Protein AF-A0A954Q071-F1 (afdb_monomer_lite)

Structure (mmCIF, N/CA/C/O backbone):
data_AF-A0A954Q071-F1
#
_entry.id   AF-A0A954Q071-F1
#
loop_
_atom_site.group_PDB
_atom_site.id
_atom_site.type_symbol
_atom_site.label_atom_id
_atom_site.label_alt_id
_atom_site.label_comp_id
_atom_site.label_asym_id
_atom_site.label_entity_id
_atom_site.label_seq_id
_atom_site.pdbx_PDB_ins_code
_atom_site.Cartn_x
_atom_site.Cartn_y
_atom_site.Cartn_z
_atom_site.occupancy
_atom_site.B_iso_or_equiv
_atom_site.auth_seq_id
_atom_site.auth_comp_id
_atom_site.auth_asym_id
_atom_site.auth_atom_id
_atom_site.pdbx_PDB_model_num
ATOM 1 N N . MET A 1 1 ? 62.514 -1.389 -67.130 1.00 69.50 1 MET A N 1
ATOM 2 C CA . MET A 1 1 ? 62.438 -0.963 -65.707 1.00 69.50 1 MET A CA 1
ATOM 3 C C . MET A 1 1 ? 61.047 -0.487 -65.267 1.00 69.50 1 MET A C 1
ATOM 5 O O . MET A 1 1 ? 60.703 -0.737 -64.121 1.00 69.50 1 MET A O 1
ATOM 9 N N . GLN A 1 2 ? 60.240 0.162 -66.119 1.00 82.69 2 GLN A N 1
ATOM 10 C CA . GLN A 1 2 ? 58.896 0.652 -65.744 1.00 82.69 2 GLN A CA 1
ATOM 11 C C . GLN A 1 2 ? 57.898 -0.460 -65.373 1.00 82.69 2 GLN A C 1
ATOM 13 O O . GLN A 1 2 ? 57.288 -0.365 -64.314 1.00 82.69 2 GLN A O 1
ATOM 18 N N . ALA A 1 3 ? 57.831 -1.559 -66.134 1.00 84.38 3 ALA A N 1
ATOM 19 C CA . ALA A 1 3 ? 56.900 -2.665 -65.858 1.00 84.38 3 ALA A CA 1
ATOM 20 C C . ALA A 1 3 ? 57.044 -3.270 -64.442 1.00 84.38 3 ALA A C 1
ATOM 22 O O . ALA A 1 3 ? 56.054 -3.531 -63.765 1.00 84.38 3 ALA A O 1
ATOM 23 N N . ARG A 1 4 ? 58.280 -3.404 -63.934 1.00 87.50 4 ARG A N 1
ATOM 24 C CA . ARG A 1 4 ? 58.532 -3.889 -62.562 1.00 87.50 4 ARG A CA 1
ATOM 25 C C . ARG A 1 4 ? 58.062 -2.903 -61.485 1.00 87.50 4 ARG A C 1
ATOM 27 O O . ARG A 1 4 ? 57.650 -3.325 -60.411 1.00 87.50 4 ARG A O 1
ATOM 34 N N . LYS A 1 5 ? 58.107 -1.591 -61.758 1.00 88.81 5 LYS A N 1
ATOM 35 C CA . LYS A 1 5 ? 57.604 -0.563 -60.829 1.00 88.81 5 LYS A CA 1
ATOM 36 C C . LYS A 1 5 ? 56.075 -0.552 -60.764 1.00 88.81 5 LYS A C 1
ATOM 38 O O . LYS A 1 5 ? 55.525 -0.215 -59.722 1.00 88.81 5 LYS A O 1
ATOM 43 N N . GLU A 1 6 ? 55.398 -0.897 -61.854 1.00 90.50 6 GLU A N 1
ATOM 44 C CA . GLU A 1 6 ? 53.934 -0.971 -61.901 1.00 90.50 6 GLU A CA 1
ATOM 45 C C . GLU A 1 6 ? 53.404 -2.232 -61.218 1.00 90.50 6 GLU A C 1
ATOM 47 O O . GLU A 1 6 ? 52.485 -2.124 -60.408 1.00 90.50 6 GLU A O 1
ATOM 52 N N . GLN A 1 7 ? 54.047 -3.387 -61.430 1.00 90.94 7 GLN A N 1
ATOM 53 C CA . GLN A 1 7 ? 53.725 -4.621 -60.700 1.00 90.94 7 GLN A CA 1
ATOM 54 C C . GLN A 1 7 ? 53.868 -4.443 -59.183 1.00 90.94 7 GLN A C 1
ATOM 56 O O . GLN A 1 7 ? 52.921 -4.704 -58.447 1.00 90.94 7 GLN A O 1
ATOM 61 N N . ALA A 1 8 ? 54.982 -3.872 -58.713 1.00 90.69 8 ALA A N 1
ATOM 62 C CA . ALA A 1 8 ? 55.187 -3.630 -57.282 1.00 90.69 8 ALA A CA 1
ATOM 63 C C . ALA A 1 8 ? 54.137 -2.678 -56.668 1.00 90.69 8 ALA A C 1
ATOM 65 O O . ALA A 1 8 ? 53.751 -2.825 -55.509 1.00 90.69 8 ALA A O 1
ATOM 66 N N . LYS A 1 9 ? 53.642 -1.695 -57.437 1.00 93.44 9 LYS A N 1
ATOM 67 C CA . LYS A 1 9 ? 52.563 -0.796 -56.990 1.00 93.44 9 LYS A CA 1
ATOM 68 C C . LYS A 1 9 ? 51.210 -1.502 -56.926 1.00 93.44 9 LYS A C 1
ATOM 70 O O . LYS A 1 9 ? 50.435 -1.216 -56.013 1.00 93.44 9 LYS A O 1
ATOM 75 N N . ALA A 1 10 ? 50.923 -2.390 -57.877 1.00 91.75 10 ALA A N 1
ATOM 76 C CA . ALA A 1 10 ? 49.699 -3.183 -57.886 1.00 91.75 10 ALA A CA 1
ATOM 77 C C . ALA A 1 10 ? 49.661 -4.144 -56.688 1.00 91.75 10 ALA A C 1
ATOM 79 O O . ALA A 1 10 ? 48.696 -4.120 -55.926 1.00 91.75 10 ALA A O 1
ATOM 80 N N . GLU A 1 11 ? 50.752 -4.873 -56.444 1.00 94.38 11 GLU A N 1
ATO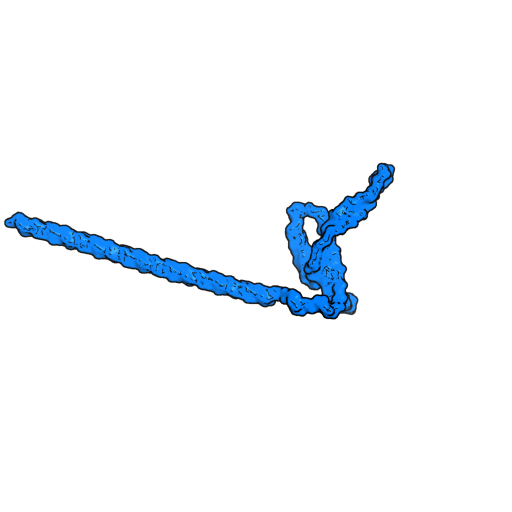M 81 C CA . GLU A 1 11 ? 50.890 -5.788 -55.302 1.00 94.38 11 GLU A CA 1
ATOM 82 C C . GLU A 1 11 ? 50.788 -5.053 -53.956 1.00 94.38 11 GLU A C 1
ATOM 84 O O . GLU A 1 11 ? 50.087 -5.497 -53.046 1.00 94.38 11 GLU A O 1
ATOM 89 N N . ALA A 1 12 ? 51.415 -3.877 -53.827 1.00 94.75 12 ALA A N 1
ATOM 90 C CA . ALA A 1 12 ? 51.315 -3.066 -52.612 1.00 94.75 12 ALA A CA 1
ATOM 91 C C . ALA A 1 12 ? 49.886 -2.552 -52.357 1.00 94.75 12 ALA A C 1
ATOM 93 O O . ALA A 1 12 ? 49.444 -2.476 -51.207 1.00 94.75 12 ALA A O 1
ATOM 94 N N . LYS A 1 13 ? 49.148 -2.200 -53.418 1.00 95.44 13 LYS A N 1
ATOM 95 C CA . LYS A 1 13 ? 47.747 -1.772 -53.313 1.00 95.44 13 LYS A CA 1
ATOM 96 C C . LYS A 1 13 ? 46.844 -2.937 -52.913 1.00 95.44 13 LYS A C 1
ATOM 98 O O . LYS A 1 13 ? 45.988 -2.750 -52.052 1.00 95.44 13 LYS A O 1
ATOM 103 N N . GLU A 1 14 ? 47.062 -4.115 -53.490 1.00 95.50 14 GLU A N 1
ATOM 104 C CA . GLU A 1 14 ? 46.304 -5.323 -53.168 1.00 95.50 14 GLU A CA 1
ATOM 105 C C . GLU A 1 14 ? 46.544 -5.769 -51.723 1.00 95.50 14 GLU A C 1
ATOM 107 O O . GLU A 1 14 ? 45.590 -5.994 -50.982 1.00 95.50 14 GLU A O 1
ATOM 112 N N . ARG A 1 15 ? 47.802 -5.789 -51.266 1.00 94.94 15 ARG A N 1
ATOM 113 C CA . ARG A 1 15 ? 48.136 -6.106 -49.871 1.00 94.94 15 ARG A CA 1
ATOM 114 C C . ARG A 1 15 ? 47.461 -5.148 -48.888 1.00 94.94 15 ARG A C 1
ATOM 116 O O . ARG A 1 15 ? 46.826 -5.589 -47.937 1.00 94.94 15 ARG A O 1
ATOM 123 N N . LYS A 1 16 ? 47.523 -3.840 -49.157 1.00 96.19 16 LYS A N 1
ATOM 124 C CA . LYS A 1 16 ? 46.862 -2.822 -48.324 1.00 96.19 16 LYS A CA 1
ATOM 125 C C . LYS A 1 16 ? 45.337 -2.957 -48.332 1.00 96.19 16 LYS A C 1
ATOM 127 O O . LYS A 1 16 ? 44.679 -2.576 -47.365 1.00 96.19 16 LYS A O 1
ATOM 132 N N . GLN A 1 17 ? 44.761 -3.445 -49.429 1.00 95.56 17 GLN A N 1
ATOM 133 C CA . GLN A 1 17 ? 43.331 -3.713 -49.514 1.00 95.56 17 GLN A CA 1
ATOM 134 C C . GLN A 1 17 ? 42.943 -4.933 -48.670 1.00 95.56 17 GLN A C 1
ATOM 136 O O . GLN A 1 17 ? 42.012 -4.820 -47.877 1.00 95.56 17 GLN A O 1
ATOM 141 N N . ARG A 1 18 ? 43.705 -6.031 -48.751 1.00 96.25 18 ARG A N 1
ATOM 142 C CA . ARG A 1 18 ? 43.499 -7.228 -47.918 1.00 96.25 18 ARG A CA 1
ATOM 143 C C . ARG A 1 18 ? 43.610 -6.914 -46.427 1.00 96.25 18 ARG A C 1
ATOM 145 O O . ARG A 1 18 ? 42.701 -7.236 -45.678 1.00 96.25 18 ARG A O 1
ATOM 152 N N . GLU A 1 19 ? 44.636 -6.168 -46.013 1.00 96.31 19 GLU A N 1
ATOM 153 C CA . GLU A 1 19 ? 44.809 -5.748 -44.610 1.00 96.31 19 GLU A CA 1
ATOM 154 C C . GLU A 1 19 ? 43.613 -4.915 -44.100 1.00 96.31 19 GLU A C 1
ATOM 156 O O . GLU A 1 19 ? 43.182 -5.055 -42.956 1.00 96.31 19 GLU A O 1
ATOM 161 N N . ARG A 1 20 ? 43.023 -4.062 -44.952 1.00 96.62 20 ARG A N 1
ATOM 162 C CA . ARG A 1 20 ? 41.809 -3.298 -44.606 1.00 96.62 20 ARG A CA 1
ATOM 163 C C . ARG A 1 20 ? 40.566 -4.176 -44.520 1.00 96.62 20 ARG A C 1
ATOM 165 O O . ARG A 1 20 ? 39.696 -3.899 -43.699 1.00 96.62 20 ARG A O 1
ATOM 172 N N . GLU A 1 21 ? 40.442 -5.170 -45.389 1.00 96.62 21 GLU A N 1
ATOM 173 C CA . GLU A 1 21 ? 39.329 -6.122 -45.372 1.00 96.62 21 GLU A CA 1
ATOM 174 C C . GLU A 1 21 ? 39.406 -7.026 -44.136 1.00 96.62 21 GLU A C 1
ATOM 176 O O . GLU A 1 21 ? 38.405 -7.168 -43.436 1.00 96.62 21 GLU A O 1
ATOM 181 N N . GLU A 1 22 ? 40.597 -7.513 -43.783 1.00 96.62 22 GLU A N 1
ATOM 182 C CA . GLU A 1 22 ? 40.851 -8.262 -42.547 1.00 96.62 22 GLU A CA 1
ATOM 183 C C . GLU A 1 22 ? 40.531 -7.426 -41.301 1.00 96.62 22 GLU A C 1
ATOM 185 O O . GLU A 1 22 ? 39.797 -7.881 -40.424 1.00 96.62 22 GLU A O 1
ATOM 190 N N . GLN A 1 23 ? 40.983 -6.166 -41.236 1.00 96.12 23 GLN A N 1
ATOM 191 C CA . GLN A 1 23 ? 40.649 -5.272 -40.119 1.00 96.12 23 GLN A CA 1
ATOM 192 C C . GLN A 1 23 ? 39.141 -5.021 -39.992 1.00 96.12 23 GLN A C 1
ATOM 194 O O . GLN A 1 23 ? 38.617 -4.976 -38.879 1.00 96.12 23 GLN A O 1
ATOM 199 N N . LYS A 1 24 ? 38.425 -4.881 -41.114 1.00 97.31 24 LYS A N 1
ATOM 200 C CA . LYS A 1 24 ? 36.963 -4.738 -41.103 1.00 97.31 24 LYS A CA 1
ATOM 201 C C . LYS A 1 24 ? 36.275 -6.005 -40.605 1.00 97.31 24 LYS A C 1
ATOM 203 O O . LYS A 1 24 ? 35.343 -5.900 -39.815 1.00 97.31 24 LYS A O 1
ATOM 208 N N . GLN A 1 25 ? 36.728 -7.182 -41.035 1.00 96.75 25 GLN A N 1
ATOM 209 C CA . GLN A 1 25 ? 36.160 -8.449 -40.572 1.00 96.75 25 GLN A CA 1
ATOM 210 C C . GLN A 1 25 ? 36.397 -8.660 -39.075 1.00 96.75 25 GLN A C 1
ATOM 212 O O . GLN A 1 25 ? 35.468 -9.036 -38.363 1.00 96.75 25 GLN A O 1
ATOM 217 N N . LEU A 1 26 ? 37.593 -8.336 -38.578 1.00 96.94 26 LEU A N 1
ATOM 218 C CA . LEU A 1 26 ? 37.900 -8.390 -37.147 1.00 96.94 26 LEU A CA 1
ATOM 219 C C . LEU A 1 26 ? 37.039 -7.415 -36.336 1.00 96.94 26 LEU A C 1
ATOM 221 O O . LEU A 1 26 ? 36.543 -7.786 -35.275 1.00 96.94 26 LEU A O 1
ATOM 225 N N . ALA A 1 27 ? 36.812 -6.198 -36.838 1.00 96.94 27 ALA A N 1
ATOM 226 C CA . ALA A 1 27 ? 35.943 -5.227 -36.174 1.00 96.94 27 ALA A CA 1
ATOM 227 C C . ALA A 1 27 ? 34.485 -5.711 -36.094 1.00 96.94 27 ALA A C 1
ATOM 229 O O . ALA A 1 27 ? 33.861 -5.595 -35.042 1.00 96.94 27 ALA A O 1
ATOM 230 N N . ILE A 1 28 ? 33.963 -6.308 -37.173 1.00 97.12 28 ILE A N 1
ATOM 231 C CA . ILE A 1 28 ? 32.609 -6.882 -37.200 1.00 97.12 28 ILE A CA 1
ATOM 232 C C . ILE A 1 28 ? 32.498 -8.056 -36.221 1.00 97.12 28 ILE A C 1
ATOM 234 O O . ILE A 1 28 ? 31.534 -8.126 -35.462 1.00 97.12 28 ILE A O 1
ATOM 238 N N . ALA A 1 29 ? 33.486 -8.954 -36.201 1.00 97.31 29 ALA A N 1
ATOM 239 C CA . ALA A 1 29 ? 33.505 -10.086 -35.278 1.00 97.31 29 ALA A CA 1
ATOM 240 C C . ALA A 1 29 ? 33.561 -9.626 -33.811 1.00 97.31 29 ALA A C 1
ATOM 242 O O . ALA A 1 29 ? 32.813 -10.134 -32.977 1.00 97.31 29 ALA A O 1
ATOM 243 N N . ALA A 1 30 ? 34.386 -8.620 -33.501 1.00 97.75 30 ALA A N 1
ATOM 244 C CA . ALA A 1 30 ? 34.468 -8.042 -32.162 1.00 97.75 30 ALA A CA 1
ATOM 245 C C . ALA A 1 30 ? 33.155 -7.362 -31.737 1.00 97.75 30 ALA A C 1
ATOM 247 O O . ALA A 1 30 ? 32.737 -7.490 -30.587 1.00 97.75 30 ALA A O 1
ATOM 248 N N . GLU A 1 31 ? 32.474 -6.667 -32.654 1.00 97.62 31 GLU A N 1
ATOM 249 C CA . GLU A 1 31 ? 31.171 -6.059 -32.372 1.00 97.62 31 GLU A CA 1
ATOM 250 C C . GLU A 1 31 ? 30.086 -7.117 -32.126 1.00 97.62 31 GLU A C 1
ATOM 252 O O . GLU A 1 31 ? 29.297 -6.981 -31.191 1.00 97.62 31 GLU A O 1
ATOM 257 N N . GLN A 1 32 ? 30.058 -8.186 -32.925 1.00 97.38 32 GLN A N 1
ATOM 258 C CA . GLN A 1 32 ? 29.125 -9.297 -32.729 1.00 97.38 32 GLN A CA 1
ATOM 259 C C . GLN A 1 32 ? 29.345 -9.996 -31.388 1.00 97.38 32 GLN A C 1
ATOM 261 O O . GLN A 1 32 ? 28.377 -10.276 -30.682 1.00 97.38 32 GLN A O 1
ATOM 266 N N . GLU A 1 33 ? 30.600 -10.235 -31.013 1.00 97.19 33 GLU A N 1
ATOM 267 C CA . GLU A 1 33 ? 30.929 -10.847 -29.727 1.00 97.19 33 GLU A CA 1
ATOM 268 C C . GLU A 1 33 ? 30.522 -9.949 -28.555 1.00 97.19 33 GLU A C 1
ATOM 270 O O . GLU A 1 33 ? 29.900 -10.414 -27.601 1.00 97.19 33 GLU A O 1
ATOM 275 N N . LYS A 1 34 ? 30.766 -8.638 -28.656 1.00 97.88 34 LYS A N 1
ATOM 276 C CA . LYS A 1 34 ? 30.313 -7.683 -27.640 1.00 97.88 34 LYS A CA 1
ATOM 277 C C . LYS A 1 34 ? 28.789 -7.702 -27.477 1.00 97.88 34 LYS A C 1
ATOM 279 O O . LYS A 1 34 ? 28.303 -7.753 -26.353 1.00 97.88 34 LYS A O 1
ATOM 284 N N . ARG A 1 35 ? 28.032 -7.714 -28.582 1.00 97.00 35 ARG A N 1
ATOM 285 C CA . ARG A 1 35 ? 26.560 -7.798 -28.537 1.00 97.00 35 ARG A CA 1
ATOM 286 C C . ARG A 1 35 ? 26.083 -9.076 -27.848 1.00 97.00 35 ARG A C 1
ATOM 288 O O . ARG A 1 35 ? 25.171 -9.010 -27.033 1.00 97.00 35 ARG A O 1
ATOM 295 N N . ARG A 1 36 ? 26.729 -10.216 -28.118 1.00 97.31 36 ARG A N 1
ATOM 296 C CA . ARG A 1 36 ? 26.419 -11.485 -27.439 1.00 97.31 36 ARG A CA 1
ATOM 297 C C . ARG A 1 36 ? 26.669 -11.407 -25.936 1.00 97.31 36 ARG A C 1
ATOM 299 O O . ARG A 1 36 ? 25.852 -11.892 -25.161 1.00 97.31 36 ARG A O 1
ATOM 306 N N . GLN A 1 37 ? 27.766 -10.781 -25.517 1.00 96.50 37 GLN A N 1
ATOM 307 C CA . GLN A 1 37 ? 28.066 -10.592 -24.096 1.00 96.50 37 GLN A CA 1
ATOM 308 C C . GLN A 1 37 ? 27.049 -9.673 -23.411 1.00 96.50 37 GLN A C 1
ATOM 310 O O . GLN A 1 37 ? 26.596 -9.981 -22.308 1.00 96.50 37 GLN A O 1
ATOM 315 N N . ASP A 1 38 ? 26.645 -8.588 -24.075 1.00 97.12 38 ASP A N 1
ATOM 316 C CA . ASP A 1 38 ? 25.624 -7.671 -23.563 1.00 97.12 38 ASP A CA 1
ATOM 317 C C . ASP A 1 38 ? 24.250 -8.365 -23.431 1.00 97.12 38 ASP A C 1
ATOM 319 O O . ASP A 1 38 ? 23.570 -8.192 -22.417 1.00 97.12 38 ASP A O 1
ATOM 323 N N . GLU A 1 39 ? 23.861 -9.211 -24.395 1.00 96.94 39 GLU A N 1
ATOM 324 C CA . GLU A 1 39 ? 22.632 -10.020 -24.326 1.00 96.94 39 GLU A CA 1
ATOM 325 C C . GLU A 1 39 ? 22.651 -11.021 -23.161 1.00 96.94 39 GLU A C 1
ATOM 327 O O . GLU A 1 39 ? 21.666 -11.143 -22.429 1.00 96.94 39 GLU A O 1
ATOM 332 N N . VAL A 1 40 ? 23.778 -11.710 -22.947 1.00 97.88 40 VAL A N 1
ATOM 333 C CA . VAL A 1 40 ? 23.939 -12.643 -21.820 1.00 97.88 40 VAL A CA 1
ATOM 334 C C . VAL A 1 40 ? 23.846 -11.905 -20.485 1.00 97.88 40 VAL A C 1
ATOM 336 O O . VAL A 1 40 ? 23.165 -12.381 -19.574 1.00 97.88 40 VAL A O 1
ATOM 339 N N . ARG A 1 41 ? 24.470 -10.725 -20.368 1.00 97.75 41 ARG A N 1
ATOM 340 C CA . ARG A 1 41 ? 24.394 -9.907 -19.150 1.00 97.75 41 ARG A CA 1
ATOM 341 C C . ARG A 1 41 ? 22.957 -9.484 -18.848 1.00 97.75 41 ARG A C 1
ATOM 343 O O . ARG A 1 41 ? 22.513 -9.607 -17.710 1.00 97.75 41 ARG A O 1
ATOM 350 N N . LEU A 1 42 ? 22.218 -9.042 -19.867 1.00 97.25 42 LEU A N 1
ATOM 351 C CA . LEU A 1 42 ? 20.822 -8.636 -19.712 1.00 97.25 42 LEU A CA 1
ATOM 352 C C . LEU A 1 42 ? 19.932 -9.799 -19.248 1.00 97.25 42 LEU A C 1
ATOM 354 O O . LEU A 1 42 ? 19.086 -9.609 -18.376 1.00 97.25 42 LEU A O 1
ATOM 358 N N . MET A 1 43 ? 20.127 -11.010 -19.785 1.00 96.06 43 MET A N 1
ATOM 359 C CA . MET A 1 43 ? 19.371 -12.183 -19.325 1.00 96.06 43 MET A CA 1
ATOM 360 C C . MET A 1 43 ? 19.645 -12.513 -17.854 1.00 96.06 43 MET A C 1
ATOM 362 O O . MET A 1 43 ? 18.700 -12.765 -17.109 1.00 96.06 43 MET A O 1
ATOM 366 N N . GLN A 1 44 ? 20.904 -12.440 -17.413 1.00 96.88 44 GLN A N 1
ATOM 367 C CA . GLN A 1 44 ? 21.257 -12.664 -16.006 1.00 96.88 44 GLN A CA 1
ATOM 368 C C . GLN A 1 44 ? 20.612 -11.628 -15.072 1.00 96.88 44 GLN A C 1
ATOM 370 O O . GLN A 1 44 ? 20.118 -11.984 -14.002 1.00 96.88 44 GLN A O 1
ATOM 375 N N . GLU A 1 45 ? 20.566 -10.355 -15.477 1.00 95.69 45 GLU A N 1
ATOM 376 C CA . GLU A 1 45 ? 19.894 -9.293 -14.714 1.00 95.69 45 GLU A CA 1
ATOM 377 C C . GLU A 1 45 ? 18.378 -9.551 -14.588 1.00 95.69 45 GLU A C 1
ATOM 379 O O . GLU A 1 45 ? 17.807 -9.390 -13.505 1.00 95.69 45 GLU A O 1
ATOM 384 N N . ILE A 1 46 ? 17.725 -10.012 -15.663 1.00 95.81 46 ILE A N 1
ATOM 385 C CA . ILE A 1 46 ? 16.295 -10.363 -15.660 1.00 95.81 46 ILE A CA 1
ATOM 386 C C . ILE A 1 46 ? 16.020 -11.566 -14.749 1.00 95.81 46 ILE A C 1
ATOM 388 O O . ILE A 1 46 ? 15.062 -11.545 -13.972 1.00 95.81 46 ILE A O 1
ATOM 392 N N . GLU A 1 47 ? 16.844 -12.612 -14.819 1.00 96.00 47 GLU A N 1
ATOM 393 C CA . GLU A 1 47 ? 16.715 -13.786 -13.951 1.00 96.00 47 GLU A CA 1
ATOM 394 C C . GLU A 1 47 ? 16.883 -13.417 -12.474 1.00 96.00 47 GLU A C 1
ATOM 396 O O . GLU A 1 47 ? 16.054 -13.807 -11.648 1.00 96.00 47 GLU A O 1
ATOM 401 N N . ALA A 1 48 ? 17.884 -12.596 -12.143 1.00 94.88 48 ALA A N 1
ATOM 402 C CA . ALA A 1 48 ? 18.100 -12.111 -10.783 1.00 94.88 48 ALA A CA 1
ATOM 403 C C . ALA A 1 48 ? 16.910 -11.283 -10.266 1.00 94.88 48 ALA A C 1
ATOM 405 O O . ALA A 1 48 ? 16.452 -11.487 -9.137 1.00 94.88 48 ALA A O 1
ATOM 406 N N . ALA A 1 49 ? 16.358 -10.392 -11.096 1.00 92.56 49 ALA A N 1
ATOM 407 C CA . ALA A 1 49 ? 15.174 -9.609 -10.746 1.00 92.56 49 ALA A CA 1
ATOM 408 C C . ALA A 1 49 ? 13.937 -10.497 -10.518 1.00 92.56 49 ALA A C 1
ATOM 410 O O . ALA A 1 49 ? 13.173 -10.282 -9.573 1.00 92.56 49 ALA A O 1
ATOM 411 N N . ASN A 1 50 ? 13.751 -11.529 -11.345 1.00 94.44 50 ASN A N 1
ATOM 412 C CA . ASN A 1 50 ? 12.655 -12.483 -11.188 1.00 94.44 50 ASN A CA 1
ATOM 413 C C . ASN A 1 50 ? 12.807 -13.336 -9.921 1.00 94.44 50 ASN A C 1
ATOM 415 O O . ASN A 1 50 ? 11.824 -13.516 -9.200 1.00 94.44 50 ASN A O 1
ATOM 419 N N . ALA A 1 51 ? 14.019 -13.799 -9.606 1.00 93.56 51 ALA A N 1
ATOM 420 C CA . ALA A 1 51 ? 14.306 -14.523 -8.369 1.00 93.56 51 ALA A CA 1
ATOM 421 C C . ALA A 1 51 ? 14.031 -13.652 -7.132 1.00 93.56 51 ALA A C 1
ATOM 423 O O . ALA A 1 51 ? 13.354 -14.083 -6.199 1.00 93.56 51 ALA A O 1
ATOM 424 N N . MET A 1 52 ? 14.462 -12.385 -7.151 1.00 90.81 52 MET A N 1
ATOM 425 C CA . MET A 1 52 ? 14.160 -11.431 -6.081 1.00 90.81 52 MET A CA 1
ATOM 426 C C . MET A 1 52 ? 12.648 -11.238 -5.905 1.00 90.81 52 MET A C 1
ATOM 428 O O . MET A 1 52 ? 12.151 -11.246 -4.779 1.00 90.81 52 MET A O 1
ATOM 432 N N . LYS A 1 53 ? 11.898 -11.114 -7.007 1.00 89.06 53 LYS A N 1
ATOM 433 C CA . LYS A 1 53 ? 10.435 -10.985 -6.974 1.00 89.06 53 LYS A CA 1
ATOM 434 C C . LYS A 1 53 ? 9.751 -12.229 -6.396 1.00 89.06 53 LYS A C 1
ATOM 436 O O . LYS A 1 53 ? 8.761 -12.088 -5.681 1.00 89.06 53 LYS A O 1
ATOM 441 N N . GLN A 1 54 ? 10.259 -13.427 -6.685 1.00 86.88 54 GLN A N 1
ATOM 442 C CA . GLN A 1 54 ? 9.748 -14.674 -6.105 1.00 86.88 54 GLN A CA 1
ATOM 443 C C . GLN A 1 54 ? 10.012 -14.753 -4.599 1.00 86.88 54 GLN A C 1
ATOM 445 O O . GLN A 1 54 ? 9.077 -15.015 -3.846 1.00 86.88 54 GLN A O 1
ATOM 450 N N . ASN A 1 55 ? 11.231 -14.435 -4.157 1.00 86.44 55 ASN A N 1
ATOM 451 C CA . ASN A 1 55 ? 11.573 -14.393 -2.733 1.00 86.44 55 ASN A CA 1
ATOM 452 C C . ASN A 1 55 ? 10.700 -13.384 -1.975 1.00 86.44 55 ASN A C 1
ATOM 454 O O . ASN A 1 55 ? 10.211 -13.676 -0.888 1.00 86.44 55 ASN A O 1
ATOM 458 N N . LEU A 1 56 ? 10.457 -12.208 -2.565 1.00 77.44 56 LEU A N 1
ATOM 459 C CA . LEU A 1 56 ? 9.603 -11.187 -1.959 1.00 77.44 56 LEU A CA 1
ATOM 460 C C . LEU A 1 56 ? 8.145 -11.653 -1.845 1.00 77.44 56 LEU A C 1
ATOM 462 O O . LEU A 1 56 ? 7.483 -11.347 -0.860 1.00 77.44 56 LEU A O 1
ATOM 466 N N . ARG A 1 57 ? 7.650 -12.412 -2.830 1.00 75.25 57 ARG A N 1
ATOM 467 C CA . ARG A 1 57 ? 6.308 -13.001 -2.785 1.00 75.25 57 ARG A CA 1
ATOM 468 C C . ARG A 1 57 ? 6.190 -14.067 -1.699 1.00 75.25 57 ARG A C 1
ATOM 470 O O . ARG A 1 57 ? 5.223 -14.027 -0.959 1.00 75.25 57 ARG A O 1
ATOM 477 N N . GLN A 1 58 ? 7.181 -14.946 -1.558 1.00 79.31 58 GLN A N 1
ATOM 478 C CA . GLN A 1 58 ? 7.206 -15.936 -0.474 1.00 79.31 58 GLN A CA 1
ATOM 479 C C . GLN A 1 58 ? 7.272 -15.273 0.906 1.00 79.31 58 GLN A C 1
ATOM 481 O O . GLN A 1 58 ? 6.507 -15.628 1.792 1.00 79.31 58 GLN A O 1
ATOM 486 N N . ALA A 1 59 ? 8.120 -14.253 1.071 1.00 73.62 59 ALA A N 1
ATOM 487 C CA . ALA A 1 59 ? 8.187 -13.495 2.318 1.00 73.62 59 ALA A CA 1
ATOM 488 C C . ALA A 1 59 ? 6.866 -12.769 2.627 1.00 73.62 59 ALA A C 1
ATOM 490 O O . ALA A 1 59 ? 6.473 -12.666 3.784 1.00 73.62 59 ALA A O 1
ATOM 491 N N . LEU A 1 60 ? 6.171 -12.265 1.603 1.00 68.56 60 LEU A N 1
ATOM 492 C CA . LEU A 1 60 ? 4.839 -11.687 1.769 1.00 68.56 60 LEU A CA 1
ATOM 493 C C . LEU A 1 60 ? 3.795 -12.742 2.121 1.00 68.56 60 LEU A C 1
ATOM 495 O O . LEU A 1 60 ? 2.944 -12.435 2.941 1.00 68.56 60 LEU A O 1
ATOM 499 N N . ASP A 1 61 ? 3.857 -13.946 1.556 1.00 68.69 61 ASP A N 1
ATOM 500 C CA . ASP A 1 61 ? 2.945 -15.035 1.913 1.00 68.69 61 ASP A CA 1
ATOM 501 C C . ASP A 1 61 ? 3.144 -15.448 3.389 1.00 68.69 61 ASP A C 1
ATOM 503 O O . ASP A 1 61 ? 2.156 -15.584 4.109 1.00 68.69 61 ASP A O 1
ATOM 507 N N . ASP A 1 62 ? 4.390 -15.506 3.881 1.00 62.41 62 ASP A N 1
ATOM 508 C CA . ASP A 1 62 ? 4.716 -15.800 5.292 1.00 62.41 62 ASP A CA 1
ATOM 509 C C . ASP A 1 62 ? 4.289 -14.689 6.273 1.00 62.41 62 ASP A C 1
ATOM 511 O O . ASP A 1 62 ? 3.970 -14.960 7.431 1.00 62.41 62 ASP A O 1
ATOM 515 N N . VAL A 1 63 ? 4.286 -13.426 5.831 1.00 55.88 63 VAL A N 1
ATOM 516 C CA . VAL A 1 63 ? 3.856 -12.267 6.643 1.00 55.88 63 VAL A CA 1
ATOM 517 C C . VAL A 1 63 ? 2.370 -11.948 6.432 1.00 55.88 63 VAL A C 1
ATOM 519 O O . VAL A 1 63 ? 1.772 -11.195 7.207 1.00 55.88 63 VAL A O 1
ATOM 522 N N . SER A 1 64 ? 1.739 -12.519 5.403 1.00 48.50 64 SER A N 1
ATOM 523 C CA . SER A 1 64 ? 0.326 -12.304 5.128 1.00 48.50 64 SER A CA 1
ATOM 524 C C . SER A 1 64 ? -0.505 -12.995 6.200 1.00 48.50 64 SER A C 1
ATOM 526 O O . SER A 1 64 ? -0.561 -14.215 6.328 1.00 48.50 64 SER A O 1
ATOM 528 N N . PHE A 1 65 ? -1.157 -12.168 7.006 1.00 48.50 65 PHE A N 1
ATOM 529 C CA . PHE A 1 65 ? -2.216 -12.565 7.915 1.00 48.50 65 PHE A CA 1
ATOM 530 C C . PHE A 1 65 ? -3.254 -13.368 7.110 1.00 48.50 65 PHE A C 1
ATOM 532 O O . PHE A 1 65 ? -3.970 -12.800 6.281 1.00 48.50 65 PHE A O 1
ATOM 539 N N . ASN A 1 66 ? -3.289 -14.692 7.286 1.00 44.66 66 ASN A N 1
ATOM 540 C CA . ASN A 1 66 ? -4.163 -15.586 6.527 1.00 44.66 66 ASN A CA 1
ATOM 541 C C . ASN A 1 66 ? -5.627 -15.330 6.932 1.00 44.66 66 ASN A C 1
ATOM 543 O O . ASN A 1 66 ? -6.170 -15.951 7.842 1.00 44.66 66 ASN A O 1
ATOM 547 N N . LEU A 1 67 ? -6.278 -14.386 6.245 1.00 45.72 67 LEU A N 1
ATOM 548 C CA . LEU A 1 67 ? -7.681 -13.992 6.443 1.00 45.72 67 LEU A CA 1
ATOM 549 C C . LEU A 1 67 ? -8.675 -15.161 6.313 1.00 45.72 67 LEU A C 1
ATOM 551 O O . LEU A 1 67 ? -9.817 -15.034 6.754 1.00 45.72 67 LEU A O 1
ATOM 555 N N . VAL A 1 68 ? -8.250 -16.267 5.697 1.00 50.22 68 VAL A N 1
ATOM 556 C CA . VAL A 1 68 ? -9.065 -17.458 5.426 1.00 50.22 68 VAL A CA 1
ATOM 557 C C . VAL A 1 68 ? -9.105 -18.423 6.617 1.00 50.22 68 VAL A C 1
ATOM 559 O O . VAL A 1 68 ? -10.134 -19.058 6.825 1.00 50.22 68 VAL A O 1
ATOM 562 N N . ASP A 1 69 ? -8.056 -18.476 7.446 1.00 48.09 69 ASP A N 1
ATOM 563 C CA . ASP A 1 69 ? -8.037 -19.325 8.651 1.00 48.09 69 ASP A CA 1
ATOM 564 C C . ASP A 1 69 ? -8.692 -18.653 9.863 1.00 48.09 69 ASP A C 1
ATOM 566 O O . ASP A 1 69 ? -8.901 -19.281 10.905 1.00 48.09 69 ASP A O 1
ATOM 570 N N . HIS A 1 70 ? -9.069 -17.377 9.741 1.00 49.62 70 HIS A N 1
ATOM 571 C CA . HIS A 1 70 ? -9.875 -16.746 10.767 1.00 49.62 70 HIS A CA 1
ATOM 572 C C . HIS A 1 70 ? -11.327 -17.196 10.593 1.00 49.62 70 HIS A C 1
ATOM 574 O O . HIS A 1 70 ? -12.059 -16.667 9.767 1.00 49.62 70 HIS A O 1
ATOM 580 N N . ASP A 1 71 ? -11.749 -18.204 11.352 1.00 45.06 71 ASP A N 1
ATOM 581 C CA . ASP A 1 71 ? -13.128 -18.692 11.348 1.00 45.06 71 ASP A CA 1
ATOM 582 C C . ASP A 1 71 ? -14.107 -17.604 11.842 1.00 45.06 71 ASP A C 1
ATOM 584 O O . ASP A 1 71 ? -14.386 -17.472 13.039 1.00 45.06 71 ASP A O 1
ATOM 588 N N . TRP A 1 72 ? -14.655 -16.825 10.902 1.00 52.16 72 TRP A N 1
ATOM 589 C CA . TRP A 1 72 ? -15.696 -15.814 11.131 1.00 52.16 72 TRP A CA 1
ATOM 590 C C . TRP A 1 72 ? -17.010 -16.416 11.656 1.00 52.16 72 TRP A C 1
ATOM 592 O O . TRP A 1 72 ? -17.878 -15.673 12.117 1.00 52.16 72 TRP A O 1
ATOM 602 N N . SER A 1 73 ? -17.171 -17.743 11.590 1.00 47.62 73 SER A N 1
ATOM 603 C CA . SER A 1 73 ? -18.378 -18.465 11.999 1.00 47.62 73 SER A CA 1
ATOM 604 C C . SER A 1 73 ? -18.319 -19.023 13.428 1.00 47.62 73 SER A C 1
ATOM 606 O O . SER A 1 73 ? -19.353 -19.406 13.973 1.00 47.62 73 SER A O 1
ATOM 608 N N . SER A 1 74 ? -17.154 -18.976 14.087 1.00 48.25 74 SER A N 1
ATOM 609 C CA . SER A 1 74 ? -16.934 -19.562 15.423 1.00 48.25 74 SER A CA 1
ATOM 610 C C . SER A 1 74 ? -17.575 -18.818 16.607 1.00 48.25 74 SER A C 1
ATOM 612 O O . SER A 1 74 ? -17.442 -19.251 17.752 1.00 48.25 74 SER A O 1
ATOM 614 N N . GLY A 1 75 ? -18.292 -17.708 16.394 1.00 52.25 75 GLY A N 1
ATOM 615 C CA . GLY A 1 75 ? -19.052 -17.067 17.475 1.00 52.25 75 GLY A CA 1
ATOM 616 C C . GLY A 1 75 ? -18.197 -16.497 18.615 1.00 52.25 75 GLY A C 1
ATOM 617 O O . GLY A 1 75 ? -18.710 -16.278 19.714 1.00 52.25 75 GLY A O 1
ATOM 618 N N . ALA A 1 76 ? -16.907 -16.227 18.381 1.00 56.16 76 ALA A N 1
ATOM 619 C CA . ALA A 1 76 ? -16.110 -15.464 19.332 1.00 56.16 76 ALA A CA 1
ATOM 620 C C . ALA A 1 76 ? -16.760 -14.076 19.509 1.00 56.16 76 ALA A C 1
ATOM 622 O O . ALA A 1 76 ? -16.941 -13.362 18.518 1.00 56.16 76 ALA A O 1
ATOM 623 N N . PRO A 1 77 ? -17.147 -13.669 20.735 1.00 76.38 77 PRO A N 1
ATOM 624 C CA . PRO A 1 77 ? -17.688 -12.336 20.939 1.00 76.38 77 PRO A CA 1
ATOM 625 C C . PRO A 1 77 ? -16.606 -11.337 20.533 1.00 76.38 77 PRO A C 1
ATOM 627 O O . PRO A 1 77 ? -15.477 -11.438 21.000 1.00 76.38 77 PRO A O 1
ATOM 630 N N . TRP A 1 78 ? -16.910 -10.405 19.641 1.00 82.31 78 TRP A N 1
ATOM 631 C CA . TRP A 1 78 ? -15.973 -9.349 19.266 1.00 8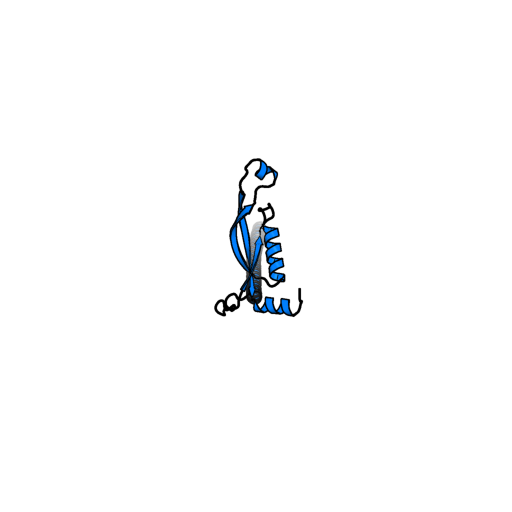2.31 78 TRP A CA 1
ATOM 632 C C . TRP A 1 78 ? -16.146 -8.169 20.216 1.00 82.31 78 TRP A C 1
ATOM 634 O O . TRP A 1 78 ? -17.268 -7.803 20.571 1.00 82.31 78 TRP A O 1
ATOM 644 N N . VAL A 1 79 ? -15.036 -7.571 20.638 1.00 85.62 79 VAL A N 1
ATOM 645 C CA . VAL A 1 79 ? -15.053 -6.243 21.259 1.00 85.62 79 VAL A CA 1
ATOM 646 C C . VAL A 1 79 ? -14.749 -5.238 20.166 1.00 85.62 79 VAL A C 1
ATOM 648 O O . VAL A 1 79 ? -13.806 -5.442 19.404 1.00 85.62 79 VAL A O 1
ATOM 651 N N . TYR A 1 80 ? -15.535 -4.169 20.108 1.00 87.31 80 TYR A N 1
ATOM 652 C CA . TYR A 1 80 ? -15.356 -3.087 19.152 1.00 87.31 80 TYR A CA 1
ATOM 653 C C . TYR A 1 80 ? -14.872 -1.829 19.861 1.00 87.31 80 TYR A C 1
ATOM 655 O O . TYR A 1 80 ? -15.314 -1.526 20.971 1.00 87.31 80 TYR A O 1
ATOM 663 N N . GLU A 1 81 ? -13.994 -1.090 19.197 1.00 89.94 81 GLU A N 1
ATOM 664 C CA . GLU A 1 81 ? -13.577 0.246 19.607 1.00 89.94 81 GLU A CA 1
ATOM 665 C C . GLU A 1 81 ? -13.694 1.181 18.407 1.00 89.94 81 GLU A C 1
ATOM 667 O O . GLU A 1 81 ? -13.290 0.843 17.295 1.00 89.94 81 GLU A O 1
ATOM 672 N N . CYS A 1 82 ? -14.288 2.350 18.631 1.00 90.88 82 CYS A N 1
ATOM 673 C CA . CYS A 1 82 ? -14.430 3.378 17.612 1.00 90.88 82 CYS A CA 1
ATOM 674 C C . CYS A 1 82 ? -13.434 4.495 17.901 1.00 90.88 82 CYS A C 1
ATOM 676 O O . CYS A 1 82 ? -13.440 5.061 18.993 1.00 90.88 82 CYS A O 1
ATOM 678 N N . VAL A 1 83 ? -12.611 4.833 16.913 1.00 90.44 83 VAL A N 1
ATOM 679 C CA . VAL A 1 83 ? -11.720 5.991 16.970 1.00 90.44 83 VAL A CA 1
ATOM 680 C C . VAL A 1 83 ? -12.281 7.055 16.041 1.00 90.44 83 VAL A C 1
ATOM 682 O O . VAL A 1 83 ? -12.380 6.845 14.831 1.00 90.44 83 VAL A O 1
ATOM 685 N N . GLU A 1 84 ? -12.676 8.193 16.607 1.00 87.31 84 GLU A N 1
ATOM 686 C CA . GLU A 1 84 ? -13.086 9.355 15.825 1.00 87.31 84 GLU A CA 1
ATOM 687 C C . GLU A 1 84 ? -11.892 9.881 15.027 1.00 87.31 84 GLU A C 1
ATOM 689 O O . GLU A 1 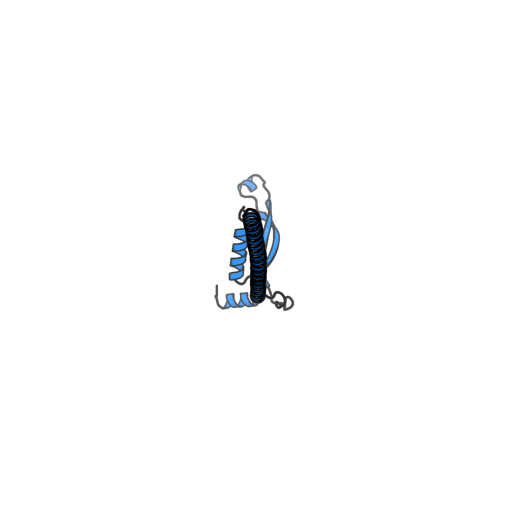84 ? -10.858 10.247 15.589 1.00 87.31 84 GLU A O 1
ATOM 694 N N . MET A 1 85 ? -12.046 9.944 13.705 1.00 83.44 85 MET A N 1
ATOM 695 C CA . MET A 1 85 ? -11.187 10.785 12.893 1.00 83.44 85 MET A CA 1
ATOM 696 C C . MET A 1 85 ? -11.741 12.196 13.019 1.00 83.44 85 MET A C 1
ATOM 698 O O . MET A 1 85 ? -12.822 12.488 12.505 1.00 83.44 85 MET A O 1
ATOM 702 N N . GLY A 1 86 ? -11.027 13.059 13.744 1.00 72.06 86 GLY A N 1
ATOM 703 C CA . GLY A 1 86 ? -11.405 14.465 13.875 1.00 72.06 86 GLY A CA 1
ATOM 704 C C . GLY A 1 86 ? -11.563 15.156 12.513 1.00 72.06 86 GLY A C 1
ATOM 705 O O . GLY A 1 86 ? -11.299 14.580 11.457 1.00 72.06 86 GLY A O 1
ATOM 706 N N . THR A 1 87 ? -11.976 16.426 12.520 1.00 61.81 87 THR A N 1
ATOM 707 C CA . THR A 1 87 ? -12.117 17.224 11.290 1.00 61.81 87 THR A CA 1
ATOM 708 C C . THR A 1 87 ? -10.834 17.155 10.465 1.00 61.81 87 THR A C 1
ATOM 710 O O . THR A 1 87 ? -9.794 17.639 10.911 1.00 61.81 87 THR A O 1
ATOM 713 N N . LEU A 1 88 ? -10.936 16.512 9.298 1.00 55.62 88 LEU A N 1
ATOM 714 C CA . LEU A 1 88 ? -9.847 16.127 8.402 1.00 55.62 88 LEU A CA 1
ATOM 715 C C . LEU A 1 88 ? -8.832 17.267 8.243 1.00 55.62 88 LEU A C 1
ATOM 717 O O . LEU A 1 88 ? -9.076 18.238 7.528 1.00 55.62 88 LEU A O 1
ATOM 721 N N . SER A 1 89 ? -7.696 17.163 8.934 1.00 61.56 89 SER A N 1
ATOM 722 C CA . SER A 1 89 ? -6.568 18.065 8.721 1.00 61.56 89 SER A CA 1
ATOM 723 C C . SER A 1 89 ? -5.851 17.686 7.420 1.00 61.56 89 SER A C 1
ATOM 725 O O . SER A 1 89 ? -5.996 16.575 6.904 1.00 61.56 89 SER A O 1
ATOM 727 N N . PHE A 1 90 ? -5.038 18.596 6.881 1.00 68.94 90 PHE A N 1
ATOM 728 C CA . PHE A 1 90 ? -4.287 18.371 5.638 1.00 68.94 90 PHE A CA 1
ATOM 729 C C . PHE A 1 90 ? -3.318 17.165 5.692 1.00 68.94 90 PHE A C 1
ATOM 731 O O . PHE A 1 90 ? -2.860 16.719 4.644 1.00 68.94 90 PHE A O 1
ATOM 738 N N . ALA A 1 91 ? -3.045 16.600 6.877 1.00 79.56 91 ALA A N 1
ATOM 739 C CA . ALA A 1 91 ? -2.141 15.465 7.093 1.00 79.56 91 ALA A CA 1
ATOM 740 C C . ALA A 1 91 ? -2.868 14.153 7.472 1.00 79.56 91 ALA A C 1
ATOM 742 O O . ALA A 1 91 ? -2.335 13.328 8.215 1.00 79.56 91 ALA A O 1
ATOM 743 N N . TRP A 1 92 ? -4.091 13.939 6.975 1.00 82.75 92 TRP A N 1
ATOM 744 C CA . TRP A 1 92 ? -4.927 12.794 7.368 1.00 82.75 92 TRP A CA 1
ATOM 745 C C . TRP A 1 92 ? -4.281 11.418 7.121 1.00 82.75 92 TRP 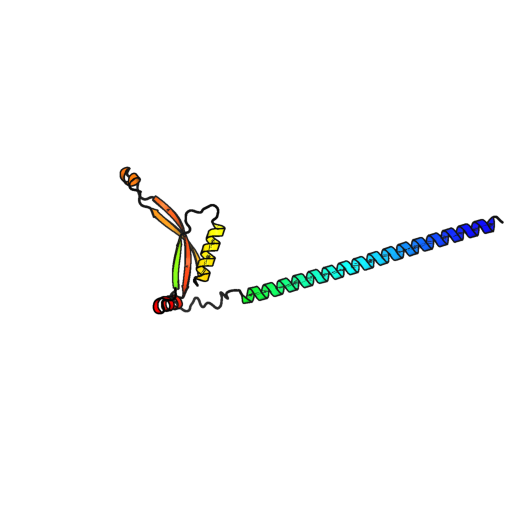A C 1
ATOM 747 O O . TRP A 1 92 ? -4.471 10.509 7.920 1.00 82.75 92 TRP A O 1
ATOM 757 N N . ASN A 1 93 ? -3.491 11.262 6.053 1.00 85.69 93 ASN A N 1
ATOM 758 C CA . ASN A 1 93 ? -2.846 9.988 5.709 1.00 85.69 93 ASN A CA 1
ATOM 759 C C . ASN A 1 93 ? -1.832 9.530 6.765 1.00 85.69 93 ASN A C 1
ATOM 761 O O . ASN A 1 93 ? -1.756 8.344 7.093 1.00 85.69 93 ASN A O 1
ATOM 765 N N . GLU A 1 94 ? -1.043 10.470 7.286 1.00 87.75 94 GLU A N 1
ATOM 766 C CA . GLU A 1 94 ? -0.018 10.171 8.284 1.00 87.75 94 GLU A CA 1
ATOM 767 C C . GLU A 1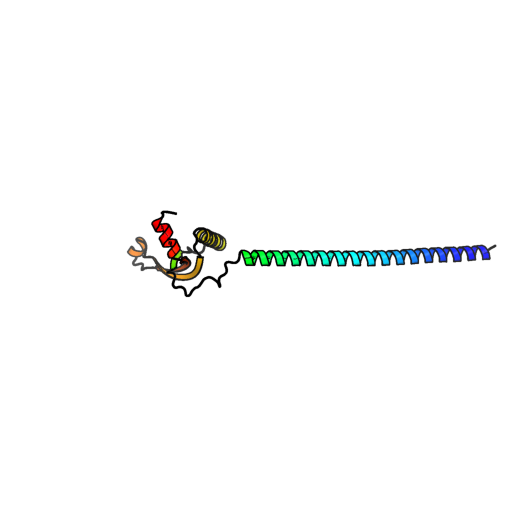 94 ? -0.666 9.826 9.627 1.00 87.75 94 GLU A C 1
ATOM 769 O O . GLU A 1 94 ? -0.295 8.839 10.262 1.00 87.75 94 GLU A O 1
ATOM 774 N N . GLU A 1 95 ? -1.692 10.586 10.020 1.00 86.62 95 GLU A N 1
ATOM 775 C CA . GLU A 1 95 ? -2.436 10.338 11.254 1.00 86.62 95 GLU A CA 1
ATOM 776 C C . GLU A 1 95 ? -3.208 9.015 11.198 1.00 86.62 95 GLU A C 1
ATOM 778 O O . GLU A 1 95 ? -3.156 8.230 12.144 1.00 86.62 95 GLU A O 1
ATOM 783 N N . LEU A 1 96 ? -3.849 8.708 10.066 1.00 89.31 96 LEU A N 1
ATOM 784 C CA . LEU A 1 96 ? -4.523 7.429 9.851 1.00 89.31 96 LEU A CA 1
ATOM 785 C C . LEU A 1 96 ? -3.541 6.262 9.989 1.00 89.31 96 LEU A C 1
ATOM 787 O O . LEU A 1 96 ? -3.806 5.312 10.725 1.00 89.31 96 LEU A O 1
ATOM 791 N N . SER A 1 97 ? -2.388 6.358 9.324 1.00 90.56 97 SER A N 1
ATOM 792 C CA . SER A 1 97 ? -1.344 5.332 9.394 1.00 90.56 97 SER A CA 1
ATOM 793 C C . SER A 1 97 ? -0.842 5.150 10.829 1.00 90.56 97 SER A C 1
ATOM 795 O O . SER A 1 97 ? -0.681 4.024 11.296 1.00 90.56 97 SER A O 1
ATOM 797 N N . ARG A 1 98 ? -0.652 6.251 11.567 1.00 90.81 98 ARG A N 1
ATOM 798 C CA . ARG A 1 98 ? -0.240 6.236 12.977 1.00 90.81 98 ARG A CA 1
ATOM 799 C C . ARG A 1 98 ? -1.278 5.559 13.872 1.00 90.81 98 ARG A C 1
ATOM 801 O O . ARG A 1 98 ? -0.905 4.730 14.698 1.00 90.81 98 ARG A O 1
ATOM 808 N N . ILE A 1 99 ? -2.562 5.873 13.697 1.00 91.38 99 ILE A N 1
ATOM 809 C CA . ILE A 1 99 ? -3.659 5.277 14.473 1.00 91.38 99 ILE A CA 1
ATOM 810 C C . ILE A 1 99 ? -3.768 3.780 14.189 1.00 91.38 99 ILE A C 1
ATOM 812 O O . ILE A 1 99 ? -3.829 2.999 15.138 1.00 91.38 99 ILE A O 1
ATOM 816 N N . ILE A 1 100 ? -3.763 3.381 12.913 1.00 92.62 100 ILE A N 1
ATOM 817 C CA . ILE A 1 100 ? -3.856 1.971 12.514 1.00 92.62 100 ILE A CA 1
ATOM 818 C C . ILE A 1 100 ? -2.678 1.185 13.086 1.00 92.62 100 ILE A C 1
ATOM 820 O O . ILE A 1 100 ? -2.894 0.161 13.727 1.00 92.62 100 ILE A O 1
ATOM 824 N N . ASN A 1 101 ? -1.450 1.682 12.922 1.00 93.75 101 ASN A N 1
ATOM 825 C CA . ASN A 1 101 ? -0.260 0.988 13.414 1.00 93.75 101 ASN A CA 1
ATOM 826 C C . ASN A 1 101 ? -0.241 0.889 14.943 1.00 93.75 101 ASN A C 1
ATOM 828 O O . ASN A 1 101 ? 0.080 -0.170 15.476 1.00 93.75 101 ASN A O 1
ATOM 832 N N . ARG A 1 102 ? -0.631 1.954 15.657 1.00 93.50 102 ARG A N 1
ATOM 833 C CA . ARG A 1 102 ? -0.759 1.921 17.122 1.00 93.50 102 ARG A CA 1
ATOM 834 C C . ARG A 1 102 ? -1.789 0.879 17.562 1.00 93.50 102 ARG A C 1
ATOM 836 O O . ARG A 1 102 ? -1.503 0.069 18.434 1.00 93.50 102 ARG A O 1
ATOM 843 N N . LYS A 1 103 ? -2.965 0.857 16.932 1.00 93.00 103 LYS A N 1
ATOM 844 C CA . LYS A 1 103 ? -4.023 -0.109 17.256 1.00 93.00 103 LYS A CA 1
ATOM 845 C C . LYS A 1 103 ? -3.626 -1.547 16.926 1.00 93.00 103 LYS A C 1
ATOM 847 O O . LYS A 1 103 ? -3.889 -2.436 17.728 1.00 93.00 103 LYS A O 1
ATOM 852 N N . ALA A 1 104 ? -2.916 -1.765 15.823 1.00 91.25 104 ALA A N 1
ATOM 853 C CA . ALA A 1 104 ? -2.362 -3.071 15.483 1.00 91.25 104 ALA A CA 1
ATOM 854 C C . ALA A 1 104 ? -1.347 -3.565 16.531 1.00 91.25 104 ALA A C 1
ATOM 856 O O . ALA A 1 104 ? -1.380 -4.735 16.902 1.00 91.25 104 ALA A O 1
ATOM 857 N N . GLN A 1 105 ? -0.491 -2.681 17.063 1.00 90.12 105 GLN A N 1
ATOM 858 C CA . GLN A 1 105 ? 0.438 -3.016 18.156 1.00 90.12 105 GLN A CA 1
ATOM 859 C C . GLN A 1 105 ? -0.288 -3.381 19.461 1.00 90.12 105 GLN A C 1
ATOM 861 O O . GLN A 1 105 ? 0.181 -4.242 20.198 1.00 90.12 105 GLN A O 1
ATOM 866 N N . GLU A 1 106 ? -1.448 -2.774 19.716 1.00 87.75 106 GLU A N 1
ATOM 867 C CA . GLU A 1 106 ? -2.356 -3.105 20.826 1.00 87.75 106 GLU A CA 1
ATOM 868 C C . GLU A 1 106 ? -3.190 -4.387 20.569 1.00 87.75 106 GLU A C 1
ATOM 870 O O . GLU A 1 106 ? -4.069 -4.725 21.361 1.00 87.75 106 GLU A O 1
ATOM 875 N N . GLY A 1 107 ? -2.969 -5.095 19.454 1.00 88.88 107 GLY A N 1
ATOM 876 C CA . GLY A 1 107 ? -3.698 -6.321 19.108 1.00 88.88 107 GLY A CA 1
ATOM 877 C C . GLY A 1 107 ? -5.107 -6.095 18.547 1.00 88.88 107 GLY A C 1
ATOM 878 O O . GLY A 1 107 ? -5.922 -7.020 18.530 1.00 88.88 107 GLY A O 1
ATOM 879 N N . TRP A 1 108 ? -5.420 -4.877 18.100 1.00 92.69 108 TRP A N 1
ATOM 880 C CA . TRP A 1 108 ? -6.675 -4.567 17.422 1.00 92.69 108 TRP A CA 1
ATOM 881 C C . TRP A 1 108 ? -6.552 -4.698 15.906 1.00 92.69 108 TRP A C 1
ATOM 883 O O . TRP A 1 108 ? -5.584 -4.253 15.294 1.00 92.69 108 TRP A O 1
ATOM 893 N N . GLU A 1 109 ? -7.607 -5.208 15.283 1.00 91.56 109 GLU A N 1
ATOM 894 C CA . GLU A 1 109 ? -7.738 -5.288 13.833 1.00 91.56 109 GLU A CA 1
ATOM 895 C C . GLU A 1 109 ? -8.624 -4.163 13.305 1.00 91.56 109 GLU A C 1
ATOM 897 O O . GLU A 1 109 ? -9.699 -3.891 13.850 1.00 91.56 109 GLU A O 1
ATOM 902 N N . TYR A 1 110 ? -8.216 -3.540 12.200 1.00 93.00 110 TYR A N 1
ATOM 903 C CA . TYR A 1 110 ? -9.095 -2.634 11.468 1.00 93.00 110 TYR A CA 1
ATOM 904 C C . TYR A 1 110 ? -10.258 -3.417 10.840 1.00 93.00 110 TYR A C 1
ATOM 906 O O . TYR A 1 110 ? -10.038 -4.399 10.133 1.00 93.00 110 TYR A O 1
ATOM 914 N N . PHE A 1 111 ? -11.495 -2.976 11.085 1.00 91.44 111 PHE A N 1
ATOM 915 C CA . PHE A 1 111 ? -12.698 -3.630 10.568 1.00 91.44 111 PHE A CA 1
ATOM 916 C C . PHE A 1 111 ? -13.336 -2.840 9.425 1.00 91.44 111 PHE A C 1
ATOM 918 O O . PHE A 1 111 ? -13.487 -3.362 8.322 1.00 91.44 111 PHE A O 1
ATOM 925 N N . ARG A 1 112 ? -13.735 -1.589 9.685 1.00 90.19 112 ARG A N 1
ATOM 926 C CA . ARG A 1 112 ? -14.381 -0.713 8.694 1.00 90.19 112 ARG A CA 1
ATOM 927 C C . ARG A 1 112 ? -14.358 0.749 9.125 1.00 90.19 112 ARG A C 1
ATOM 929 O O . ARG A 1 112 ? -14.159 1.050 10.297 1.00 90.19 112 ARG A O 1
ATOM 936 N N . SER A 1 113 ? -14.639 1.650 8.192 1.00 92.12 113 SER A N 1
ATOM 937 C CA . SER A 1 113 ? -14.945 3.052 8.476 1.00 92.12 113 SER A CA 1
ATOM 938 C C . SER A 1 113 ? -16.449 3.291 8.386 1.00 92.12 113 SER A C 1
ATOM 940 O O . SER A 1 113 ? -17.090 2.810 7.450 1.00 92.12 113 SER A O 1
ATOM 942 N N . GLU A 1 114 ? -17.001 4.073 9.305 1.00 89.31 114 GLU A N 1
ATOM 943 C CA . GLU A 1 114 ? -18.404 4.492 9.282 1.00 89.31 114 GLU A CA 1
ATOM 944 C C . GLU A 1 114 ? -18.515 6.014 9.326 1.00 89.31 114 GLU A C 1
ATOM 946 O O . GLU A 1 114 ? -17.672 6.698 9.902 1.00 89.31 114 GLU A O 1
ATOM 951 N N . SER A 1 115 ? -19.566 6.553 8.711 1.00 88.19 115 SER A N 1
ATOM 952 C CA . SER A 1 115 ? -19.945 7.956 8.862 1.00 88.19 115 SER A CA 1
ATOM 953 C C . SER A 1 115 ? -21.154 8.042 9.781 1.00 88.19 115 SER A C 1
ATOM 955 O O . SER A 1 115 ? -22.207 7.485 9.478 1.00 88.19 115 SER A O 1
ATOM 957 N N . LEU A 1 116 ? -20.992 8.732 10.903 1.00 85.75 116 LEU A N 1
ATOM 958 C CA . LEU A 1 116 ? -22.029 8.939 11.905 1.00 85.75 116 LEU A CA 1
ATOM 959 C C . LEU A 1 116 ? -22.436 10.410 11.929 1.00 85.75 116 LEU A C 1
ATOM 961 O O . LEU A 1 116 ? -21.613 11.298 11.719 1.00 85.75 116 LEU A O 1
ATOM 965 N N . VAL A 1 117 ? -23.706 10.675 12.226 1.00 86.06 117 VAL A N 1
ATOM 966 C CA . VAL A 1 117 ? -24.191 12.037 12.466 1.00 86.06 117 VAL A CA 1
ATOM 967 C C . VAL A 1 117 ? -24.075 12.319 13.959 1.00 86.06 117 VAL A C 1
ATOM 969 O O . VAL A 1 117 ? -24.794 11.728 14.764 1.00 86.06 117 VAL A O 1
ATOM 972 N N . ALA A 1 118 ? -23.176 13.224 14.334 1.00 85.12 118 ALA A N 1
ATOM 973 C CA . ALA A 1 118 ? -23.038 13.693 15.704 1.00 85.12 118 ALA A CA 1
ATOM 974 C C . ALA A 1 118 ? -23.828 14.993 15.905 1.00 85.12 118 ALA A C 1
ATOM 976 O O . ALA A 1 118 ? -23.899 15.843 15.016 1.00 85.12 118 ALA A O 1
ATOM 977 N N . SER A 1 119 ? -24.409 15.156 17.094 1.00 89.12 119 SER A N 1
ATOM 978 C CA . SER A 1 119 ? -25.087 16.384 17.516 1.00 89.12 119 SER A CA 1
ATOM 979 C C . SER A 1 119 ? -24.224 17.109 18.539 1.00 89.12 119 SER A C 1
ATOM 981 O O . SER A 1 119 ? -23.947 16.566 19.610 1.00 89.12 119 SER A O 1
ATOM 983 N N . ARG A 1 120 ? -23.821 18.346 18.239 1.00 85.50 120 ARG A N 1
ATOM 984 C CA . ARG A 1 120 ? -23.168 19.237 19.203 1.00 85.50 120 ARG A CA 1
ATOM 985 C C . ARG A 1 120 ? -24.211 20.226 19.729 1.00 85.50 120 ARG A C 1
ATOM 987 O O . ARG A 1 120 ? -24.804 20.949 18.923 1.00 85.50 120 ARG A O 1
ATOM 994 N N . PRO A 1 121 ? -24.452 20.283 21.051 1.00 87.94 121 PRO A N 1
ATOM 995 C CA . PRO A 1 121 ? -25.334 21.296 21.616 1.00 87.94 121 PRO A CA 1
ATOM 996 C C . PRO A 1 121 ? -24.768 22.693 21.344 1.00 87.94 121 PRO A C 1
ATOM 998 O O . PRO A 1 121 ? -23.551 22.875 21.234 1.00 87.94 121 PRO A O 1
ATOM 1001 N N . ALA A 1 122 ? -25.650 23.686 21.244 1.00 87.56 122 ALA A N 1
ATOM 1002 C CA . ALA A 1 122 ? -25.223 25.071 21.139 1.00 87.56 122 ALA A CA 1
ATOM 1003 C C . ALA A 1 122 ? -24.382 25.448 22.369 1.00 87.56 122 ALA A C 1
ATOM 1005 O O . ALA A 1 122 ? -24.745 25.135 23.504 1.00 87.56 122 ALA A O 1
ATOM 1006 N N . GLY A 1 123 ? -23.254 26.130 22.150 1.00 87.50 123 GLY A N 1
ATOM 1007 C CA . GLY A 1 123 ? -22.505 26.734 23.254 1.00 87.50 123 GLY A CA 1
ATOM 1008 C C . GLY A 1 123 ? -23.362 27.772 23.990 1.00 87.50 123 GLY A C 1
ATOM 1009 O O . GLY A 1 123 ? -24.372 28.225 23.455 1.00 87.50 123 GLY A O 1
ATOM 1010 N N . CYS A 1 124 ? -22.953 28.197 25.189 1.00 84.19 124 CYS A N 1
ATOM 1011 C CA . CYS A 1 124 ? -23.757 29.089 26.041 1.00 84.19 124 CYS A CA 1
ATOM 1012 C C . CYS A 1 124 ? -24.242 30.361 25.320 1.00 84.19 124 CYS A C 1
ATOM 1014 O O . CYS A 1 124 ? -25.389 30.764 25.481 1.00 84.19 124 CYS A O 1
ATOM 1016 N N . LEU A 1 125 ? -23.397 30.960 24.474 1.00 88.00 125 LEU A N 1
ATOM 1017 C CA . LEU A 1 125 ? -23.784 32.104 23.641 1.00 88.00 125 LEU A CA 1
ATOM 1018 C C . LEU A 1 125 ? -24.803 31.721 22.563 1.00 88.00 125 LEU A C 1
ATOM 1020 O O . LEU A 1 125 ? -25.776 32.435 22.364 1.00 88.00 125 LEU A O 1
ATOM 1024 N N . GLY A 1 126 ? -24.615 30.579 21.898 1.00 85.44 126 GLY A N 1
ATOM 1025 C CA . GLY A 1 126 ? -25.570 30.073 20.914 1.00 85.44 126 GLY A CA 1
ATOM 1026 C C . GLY A 1 126 ? -26.943 29.831 21.538 1.00 85.44 126 GLY A C 1
ATOM 1027 O O . GLY A 1 126 ? -27.939 30.270 20.980 1.00 85.44 126 GLY A O 1
ATOM 1028 N N . ALA A 1 127 ? -26.993 29.238 22.732 1.00 87.81 127 ALA A N 1
ATOM 1029 C CA . ALA A 1 127 ? -28.242 29.017 23.457 1.00 87.81 127 ALA A CA 1
ATOM 1030 C C . ALA A 1 127 ? -28.954 30.336 23.826 1.00 87.81 127 ALA A C 1
ATOM 1032 O O . ALA A 1 127 ? -30.173 30.426 23.690 1.00 87.81 127 ALA A O 1
ATOM 1033 N N . LEU A 1 128 ? -28.208 31.376 24.226 1.00 89.88 128 LEU A N 1
ATOM 1034 C CA . LEU A 1 128 ? -28.765 32.698 24.556 1.00 89.88 128 LEU A CA 1
ATOM 1035 C C . LEU A 1 128 ? -29.427 33.398 23.360 1.00 89.88 128 LEU A C 1
ATOM 1037 O O . LEU A 1 128 ? -30.391 34.135 23.548 1.00 89.88 128 LEU A O 1
ATOM 1041 N N . PHE A 1 129 ? -28.951 33.147 22.139 1.00 94.25 129 PHE A N 1
ATOM 1042 C CA . PHE A 1 129 ? -29.532 33.697 20.909 1.00 94.25 129 PHE A CA 1
ATOM 1043 C C . PHE A 1 129 ? -30.505 32.730 20.208 1.00 94.25 129 PHE A C 1
ATOM 1045 O O . PHE A 1 129 ? -30.796 32.903 19.027 1.00 94.25 129 PHE A O 1
ATOM 1052 N N . GLY A 1 130 ? -31.015 31.709 20.909 1.00 91.38 130 GLY A N 1
ATOM 1053 C CA . GLY A 1 130 ? -31.978 30.750 20.349 1.00 91.38 130 GLY A CA 1
ATOM 1054 C C . GLY A 1 130 ? -31.375 29.740 19.364 1.00 91.38 130 GLY A C 1
ATOM 1055 O O . GLY A 1 130 ? -32.097 29.134 18.575 1.00 91.38 130 GLY A O 1
ATOM 1056 N N . GLY A 1 131 ? -30.056 29.553 19.387 1.00 88.94 131 GLY A N 1
ATOM 1057 C CA . GLY A 1 131 ? -29.350 28.567 18.577 1.00 88.94 131 GLY A CA 1
ATOM 1058 C C . GLY A 1 131 ? -29.691 27.136 18.992 1.00 88.94 131 GLY A C 1
ATOM 1059 O O . GLY A 1 131 ? -29.545 26.760 20.156 1.00 88.94 131 GLY A O 1
ATOM 1060 N N . GLY A 1 132 ? -30.133 26.333 18.023 1.00 90.06 132 GLY A N 1
ATOM 1061 C CA . GLY A 1 132 ? -30.381 24.901 18.190 1.00 90.06 132 GLY A CA 1
ATOM 1062 C C . GLY A 1 132 ? -29.105 24.045 18.118 1.00 90.06 132 GLY A C 1
ATOM 1063 O O . GLY A 1 132 ? -28.015 24.563 17.863 1.00 90.06 132 GLY A O 1
ATOM 1064 N N . PRO A 1 133 ? -29.221 22.723 18.340 1.00 90.62 133 PRO A N 1
ATOM 1065 C CA . PRO A 1 133 ? -28.110 21.794 18.158 1.00 90.62 133 PRO A CA 1
ATOM 1066 C C . PRO A 1 133 ? -27.622 21.791 16.704 1.00 90.62 133 PRO A C 1
ATOM 1068 O O . PRO A 1 133 ? -28.418 21.843 15.765 1.00 90.62 133 PRO A O 1
ATOM 1071 N N . ALA A 1 134 ? -26.305 21.705 16.526 1.00 88.00 134 ALA A N 1
ATOM 1072 C CA . ALA A 1 134 ? -25.679 21.562 15.220 1.00 88.00 134 ALA A CA 1
ATOM 1073 C C . ALA A 1 134 ? -25.371 20.087 14.954 1.00 88.00 134 ALA A C 1
ATOM 1075 O O . ALA A 1 134 ? -24.732 19.422 15.774 1.00 88.00 134 ALA A O 1
ATOM 1076 N N . PHE A 1 135 ? -25.791 19.591 13.793 1.00 87.38 135 PHE A N 1
ATOM 1077 C CA . PHE A 1 135 ? -25.486 18.239 13.340 1.00 87.38 135 PHE A CA 1
ATOM 1078 C C . PHE A 1 135 ? -24.314 18.273 12.365 1.00 87.38 135 PHE A C 1
ATOM 1080 O O . PHE A 1 135 ? -24.279 19.104 11.458 1.00 87.38 135 PHE A O 1
ATOM 1087 N N . PHE A 1 136 ? -23.353 17.376 12.546 1.00 85.94 136 PHE A N 1
ATOM 1088 C CA . PHE A 1 136 ? -22.187 17.260 11.677 1.00 85.94 136 PHE A CA 1
ATOM 1089 C C . PHE A 1 136 ? -21.852 15.788 11.445 1.00 85.94 136 PHE A C 1
ATOM 1091 O O . PHE A 1 136 ? -22.071 14.941 12.311 1.00 85.94 136 PHE A O 1
ATOM 1098 N N . ASN A 1 137 ? -21.348 15.487 10.250 1.00 85.56 137 ASN A N 1
ATOM 1099 C CA . ASN A 1 137 ? -20.901 14.145 9.906 1.00 85.56 137 ASN A CA 1
ATOM 1100 C C . ASN A 1 137 ? -19.493 13.923 10.456 1.00 85.56 137 ASN A C 1
ATOM 1102 O O . ASN A 1 137 ? -18.593 14.729 10.216 1.00 85.56 137 ASN A O 1
ATOM 1106 N N . VAL A 1 138 ? -19.318 12.816 11.164 1.00 87.19 138 VAL A N 1
ATOM 1107 C CA . VAL A 1 138 ? -18.051 12.367 11.734 1.00 87.19 138 VAL A CA 1
ATOM 1108 C C . VAL A 1 138 ? -17.693 11.037 11.098 1.00 87.19 138 VAL A C 1
ATOM 1110 O O . VAL A 1 138 ? -18.539 10.149 10.997 1.00 87.19 138 VAL A O 1
ATOM 1113 N N . VAL A 1 139 ? -16.442 10.890 10.673 1.00 87.88 139 VAL A N 1
ATOM 1114 C CA . VAL A 1 139 ? -15.922 9.601 10.215 1.00 87.88 139 VAL A CA 1
ATOM 1115 C C . VAL A 1 139 ? -15.280 8.906 11.406 1.00 87.88 139 VAL A C 1
ATOM 1117 O O . VAL A 1 139 ? -14.387 9.455 12.047 1.00 87.88 139 VAL A O 1
ATOM 1120 N N . VAL A 1 140 ? -15.727 7.694 11.707 1.00 90.38 140 VAL A N 1
ATOM 1121 C CA . VAL A 1 140 ? -15.143 6.851 12.750 1.00 90.38 140 VAL A CA 1
ATOM 1122 C C . VAL A 1 140 ? -14.475 5.639 12.117 1.00 90.38 140 VAL A C 1
ATOM 1124 O O . VAL A 1 140 ? -14.994 5.042 11.171 1.00 90.38 140 VAL A O 1
ATOM 1127 N N . LEU A 1 141 ? -13.311 5.271 12.640 1.00 93.00 141 LEU A N 1
ATOM 1128 C CA . LEU A 1 141 ? -12.651 4.010 12.334 1.00 93.00 141 LEU A CA 1
ATOM 1129 C C . LEU A 1 141 ? -13.087 2.986 13.372 1.00 93.00 141 LEU A C 1
ATOM 1131 O O . LEU A 1 141 ? -12.935 3.212 14.573 1.00 93.00 141 LEU A O 1
ATOM 1135 N N . VAL A 1 142 ? -13.619 1.865 12.909 1.00 92.06 142 VAL A N 1
ATOM 1136 C CA . VAL A 1 142 ? -14.051 0.762 13.756 1.00 92.06 142 VAL A CA 1
ATOM 1137 C C . VAL A 1 142 ? -12.947 -0.283 13.774 1.00 92.06 142 VAL A C 1
ATOM 1139 O O . VAL A 1 142 ? -12.584 -0.848 12.739 1.00 92.06 142 VAL A O 1
ATOM 1142 N N . PHE A 1 143 ? -12.440 -0.546 14.969 1.00 94.31 143 PHE A N 1
ATOM 1143 C CA . PHE A 1 143 ? -11.503 -1.615 15.259 1.00 94.31 143 PHE A CA 1
ATOM 1144 C C . PHE A 1 143 ? -12.218 -2.738 15.998 1.00 94.31 143 PHE A C 1
ATOM 1146 O O . PHE A 1 143 ? -13.214 -2.514 16.692 1.00 94.31 143 PHE A O 1
ATOM 1153 N N . ARG A 1 144 ? -11.707 -3.957 15.860 1.00 91.62 144 ARG A N 1
ATOM 1154 C CA . ARG A 1 144 ? -12.236 -5.135 16.543 1.00 91.62 144 ARG A CA 1
ATOM 1155 C C . ARG A 1 144 ? -11.116 -5.982 17.128 1.00 91.62 144 ARG A C 1
ATOM 1157 O O . ARG A 1 144 ? -10.002 -5.980 16.616 1.00 91.62 144 ARG A O 1
ATOM 1164 N N . ARG A 1 145 ? -11.437 -6.743 18.168 1.00 89.00 145 ARG A N 1
ATOM 1165 C CA . ARG A 1 145 ? -10.566 -7.789 18.715 1.00 89.00 145 ARG A CA 1
ATOM 1166 C C . ARG A 1 145 ? -11.382 -8.952 19.286 1.00 89.00 145 ARG A C 1
ATOM 1168 O O . ARG A 1 145 ? -12.506 -8.716 19.752 1.00 89.00 145 ARG A O 1
ATOM 1175 N N . PRO A 1 146 ? -10.850 -10.184 19.312 1.00 85.12 146 PRO A N 1
ATOM 1176 C CA . PRO A 1 146 ? -11.517 -11.307 19.967 1.00 85.12 146 PRO A CA 1
ATOM 1177 C C . PRO A 1 146 ? -11.704 -11.046 21.474 1.00 85.12 146 PRO A C 1
ATOM 1179 O O . PRO A 1 146 ? -10.743 -10.778 22.196 1.00 85.12 146 PRO A O 1
ATOM 1182 N N . ALA A 1 147 ? -12.926 -11.166 22.006 1.00 76.12 147 ALA A N 1
ATOM 1183 C CA . ALA A 1 147 ? -13.203 -10.900 23.426 1.00 76.12 147 ALA A CA 1
ATOM 1184 C C . ALA A 1 147 ? -12.543 -11.899 24.383 1.00 76.12 147 ALA A C 1
ATOM 1186 O O . ALA A 1 147 ? -12.447 -11.616 25.577 1.00 76.12 147 ALA A O 1
ATOM 1187 N N . VAL A 1 148 ? -12.096 -13.055 23.883 1.00 74.69 148 VAL A N 1
ATOM 1188 C CA . VAL A 1 148 ? -11.312 -14.016 24.671 1.00 74.69 148 VAL A CA 1
ATOM 1189 C C . VAL A 1 148 ? -10.021 -13.356 25.162 1.00 74.69 148 VAL A C 1
ATOM 1191 O O . VAL A 1 148 ? -9.717 -13.437 26.348 1.00 74.69 148 VAL A O 1
ATOM 1194 N N . ILE A 1 149 ? -9.339 -12.602 24.295 1.00 68.25 149 ILE A N 1
ATOM 1195 C CA . ILE A 1 149 ? -8.102 -11.876 24.617 1.00 68.25 149 ILE A CA 1
ATOM 1196 C C . ILE A 1 149 ? -8.398 -10.734 25.604 1.00 68.25 149 ILE A C 1
ATOM 1198 O O . ILE A 1 149 ? -7.762 -10.623 26.649 1.00 68.25 149 ILE A O 1
ATOM 1202 N N . ALA A 1 150 ? -9.466 -9.967 25.360 1.00 62.06 150 ALA A N 1
ATOM 1203 C CA . ALA A 1 150 ? -9.861 -8.849 26.224 1.00 62.06 150 ALA A CA 1
ATOM 1204 C C . ALA A 1 150 ? -10.295 -9.265 27.648 1.00 62.06 150 ALA A C 1
ATOM 1206 O O . ALA A 1 150 ? -10.272 -8.447 28.574 1.00 62.06 150 ALA A O 1
ATOM 1207 N N . LYS A 1 151 ? -10.762 -10.509 27.837 1.00 62.56 151 LYS A N 1
ATOM 1208 C CA . LYS A 1 151 ? -11.078 -11.058 29.167 1.00 62.56 151 LYS A CA 1
ATOM 1209 C C . LYS A 1 151 ? -9.812 -11.409 29.944 1.00 62.56 151 LYS A C 1
ATOM 1211 O O . LYS A 1 151 ? -9.779 -11.167 31.147 1.00 62.56 151 LYS A O 1
ATOM 1216 N N . VAL A 1 152 ? -8.796 -11.944 29.268 1.00 67.12 152 VAL A N 1
ATOM 1217 C CA . VAL A 1 152 ? -7.505 -12.302 29.873 1.00 67.12 152 VAL A CA 1
ATOM 1218 C C . VAL A 1 152 ? -6.792 -11.042 30.370 1.00 67.12 152 VAL A C 1
ATOM 1220 O O . VAL A 1 152 ? -6.464 -10.972 31.550 1.00 67.12 152 VAL A O 1
ATOM 1223 N N . GLU A 1 153 ? -6.663 -9.996 29.550 1.00 67.12 153 GLU A N 1
ATOM 1224 C CA . GLU A 1 153 ? -6.038 -8.721 29.963 1.00 67.12 153 GLU A CA 1
ATOM 1225 C C . GLU A 1 153 ? -6.677 -8.129 31.227 1.00 67.12 153 GLU A C 1
ATOM 1227 O O . GLU A 1 153 ? -5.984 -7.769 32.179 1.00 67.12 153 GLU A O 1
ATOM 1232 N N . ARG A 1 154 ? -8.018 -8.107 31.285 1.00 68.06 154 ARG A N 1
ATOM 1233 C CA . ARG A 1 154 ? -8.759 -7.616 32.458 1.00 68.06 154 ARG A CA 1
ATOM 1234 C C . ARG A 1 154 ? -8.522 -8.441 33.718 1.00 68.06 154 ARG A C 1
ATOM 1236 O O . ARG A 1 154 ? -8.631 -7.895 34.811 1.00 68.06 154 ARG A O 1
ATOM 1243 N N . HIS A 1 155 ? -8.263 -9.738 33.579 1.00 68.12 155 HIS A N 1
ATOM 1244 C CA . HIS A 1 155 ? -8.066 -10.626 34.722 1.00 68.12 155 HIS A CA 1
ATOM 1245 C C . HIS A 1 155 ? -6.620 -10.619 35.230 1.00 68.12 155 HIS A C 1
ATOM 1247 O O . HIS A 1 155 ? -6.403 -10.800 36.424 1.00 68.12 155 HIS A O 1
ATOM 1253 N N . TYR A 1 156 ? -5.647 -10.383 34.345 1.00 71.62 156 TYR A N 1
ATOM 1254 C CA . TYR A 1 156 ? -4.219 -10.444 34.674 1.00 71.62 156 TYR A CA 1
ATOM 1255 C C . TYR A 1 156 ? -3.530 -9.076 34.788 1.00 71.62 156 TYR A C 1
ATOM 1257 O O . TYR A 1 156 ? -2.356 -9.030 35.141 1.00 71.62 156 TYR A O 1
ATOM 1265 N N . GLY A 1 157 ? -4.232 -7.965 34.53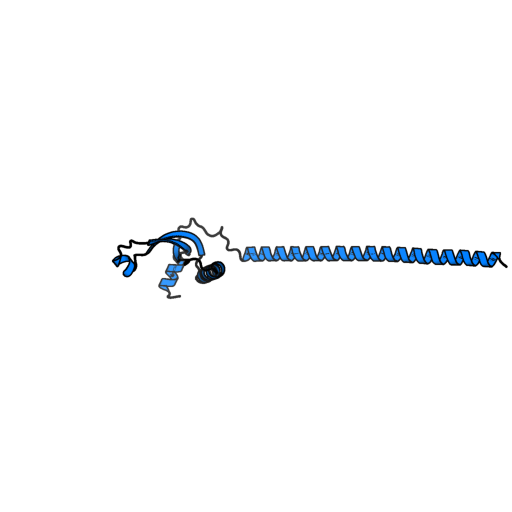4 1.00 53.75 157 GLY A N 1
ATOM 1266 C CA . GLY A 1 157 ? -3.691 -6.614 34.734 1.00 53.75 157 GLY A CA 1
ATOM 1267 C C . GLY A 1 157 ? -2.539 -6.262 33.791 1.00 53.75 157 GLY A C 1
ATOM 1268 O O . GLY A 1 157 ? -1.695 -5.442 34.139 1.00 53.75 157 GLY A O 1
ATOM 1269 N N . VAL A 1 158 ? -2.489 -6.898 32.620 1.00 55.50 158 VAL A N 1
ATOM 1270 C CA . VAL A 1 158 ? -1.505 -6.593 31.580 1.00 55.50 158 VAL A CA 1
ATOM 1271 C C . VAL A 1 158 ? -2.094 -5.474 30.724 1.00 55.50 158 VAL A C 1
ATOM 1273 O O . VAL A 1 158 ? -3.060 -5.703 29.997 1.00 55.50 158 VAL A O 1
ATOM 1276 N N . THR A 1 159 ? -1.561 -4.263 30.883 1.00 53.47 159 THR A N 1
ATOM 1277 C CA . THR A 1 159 ? -1.820 -3.089 30.031 1.00 53.47 159 THR A CA 1
ATOM 1278 C C . THR A 1 159 ? -0.551 -2.681 29.322 1.00 53.47 159 THR A C 1
ATOM 1280 O O . THR A 1 159 ? 0.487 -2.652 30.026 1.00 53.47 159 THR A O 1
#

Radius of gyration: 39.17 Å; chains: 1; bounding box: 94×53×101 Å

Foldseek 3Di:
DVVVVVVVVVVVVVVVVVVVVVVVVVVVVVVVVVVVVVVVVVVVVVVVVVVVVVVVVVVCVVVDPPPPPPPPPPPQDKDKDKDWPPDDDPPSVVVVVVVQVVCVVVVKDFDDKDKDWDWDADDPVCVVVVHGIDIDIIIITMIIHGVVVVVVCVVPVPD

pLDDT: mean 83.64, std 14.73, range [44.66, 97.88]

Secondary structure (DSSP, 8-state):
-HHHHHHHHHHHHHHHHHHHHHHHHHHHHHHHHHHHHHHHHHHHHHHHHHHHHHHHHHHHHHHS--TTTS-TTS-PPEEEEEEEE-S--TTHHHHHHHHHHHHHHTTPEEEEEEEEEEEEPPPHHHHHTT--PEEEEEEEEEEEEEHHHHHHHHHHT--

Sequence (159 aa):
MQARKEQAKAEAKERKQREREEQKQLAIAAEQEKRRQDEVRLMQEIEAANAMKQNLRQALDDVSFNLVDHDWSSGAPWVYECVEMGTLSFAWNEELSRIINRKAQEGWEYFRSESLVASRPAGCLGALFGGGPAFFNVVVLVFRRPAVIAKVERHYGVT